Protein AF-A0A1X7U1S5-F1 (afdb_monomer_lite)

Sequence (115 aa):
MSEDESVASDMVRTTLEALRSLEVQFEKTIVISAPMCDTLNGRPRFRIPKAQLEYLVENNFTALQMASIIGVSVRTIYRRLADFEVSLSSKYSNLTDDELDESVSSVQNMGVGRL

Radius of gyration: 24.62 Å; chains: 1; bounding box: 60×54×57 Å

Secondary structure (DSSP, 8-state):
--HHHHHHHHHHHHHHHHHHHHHHHHTT----S-PEE--SSSSPEE---HHHHHHHHHTT--HHHHHHHHTS-HHHHHHHHHHTT--SSTTS----HHHHHHHHHHHHHHHHS--

Foldseek 3Di:
DCPPVVVVVVVVVVVVVVVVVVVVVCVPVPPLAFDFDPDVDDDTDGHDDPVNLLVCLVVLHDLVRSCVRHVHDSVSSVVVCVVNVPDSCPPDDPDDPVRVVVVVVVVVVVVPPDD

Organism: Amphimedon queenslandica (NCBI:txid400682)

Structure (mmCIF, N/CA/C/O backbone):
data_AF-A0A1X7U1S5-F1
#
_entry.id   AF-A0A1X7U1S5-F1
#
loop_
_atom_site.group_PDB
_atom_site.id
_atom_site.type_symbol
_atom_site.label_atom_id
_atom_site.label_alt_id
_atom_site.label_comp_id
_atom_site.label_asym_id
_atom_site.label_entity_id
_atom_site.label_seq_id
_atom_site.pdbx_PDB_ins_code
_atom_site.Cartn_x
_atom_site.Cartn_y
_atom_site.Cartn_z
_atom_site.occupancy
_atom_site.B_iso_or_equiv
_atom_site.auth_seq_id
_atom_site.auth_comp_id
_atom_site.auth_asym_id
_atom_site.auth_atom_id
_atom_site.pdbx_PDB_model_num
ATOM 1 N N . MET A 1 1 ? 47.259 23.346 -30.879 1.00 51.28 1 MET A N 1
ATOM 2 C CA . MET A 1 1 ? 46.836 22.515 -29.738 1.00 51.28 1 MET A CA 1
ATOM 3 C C . MET A 1 1 ? 46.036 23.418 -28.805 1.00 51.28 1 MET A C 1
ATOM 5 O O . MET A 1 1 ? 46.596 23.961 -27.868 1.00 51.28 1 MET A O 1
ATOM 9 N N . SER A 1 2 ? 44.956 23.997 -29.333 1.00 59.41 2 SER A N 1
ATOM 10 C CA . SER A 1 2 ? 43.558 23.510 -29.308 1.00 59.41 2 SER A CA 1
ATOM 11 C C . SER A 1 2 ? 42.848 23.959 -28.026 1.00 59.41 2 SER A C 1
ATOM 13 O O . SER A 1 2 ? 42.540 23.163 -27.149 1.00 59.41 2 SER A O 1
ATOM 15 N N . GLU A 1 3 ? 42.586 25.272 -27.951 1.00 63.62 3 GLU A N 1
ATOM 16 C CA . GLU A 1 3 ? 41.687 25.903 -26.966 1.00 63.62 3 GLU A CA 1
ATOM 17 C C . GLU A 1 3 ? 40.303 25.225 -26.969 1.00 63.62 3 GLU A C 1
ATOM 19 O O . GLU A 1 3 ? 39.692 25.042 -25.918 1.00 63.62 3 GLU A O 1
ATOM 24 N N . ASP A 1 4 ? 39.883 24.724 -28.134 1.00 67.50 4 ASP A N 1
ATOM 25 C CA . ASP A 1 4 ? 38.657 23.944 -28.332 1.00 67.50 4 ASP A CA 1
ATOM 26 C C . ASP A 1 4 ? 38.603 22.651 -27.494 1.00 67.50 4 ASP A C 1
ATOM 28 O O . ASP A 1 4 ? 37.529 22.205 -27.091 1.00 67.50 4 ASP A O 1
ATOM 32 N N . GLU A 1 5 ? 39.755 22.052 -27.183 1.00 71.69 5 GLU A N 1
ATOM 33 C CA . GLU A 1 5 ? 39.846 20.804 -26.414 1.00 71.69 5 GLU 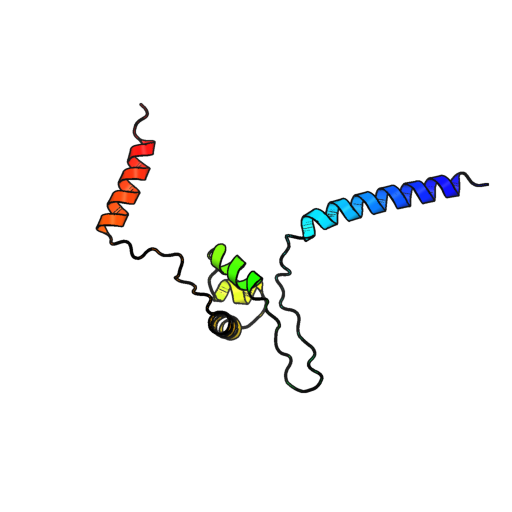A CA 1
ATOM 34 C C . GLU A 1 5 ? 39.691 21.055 -24.904 1.00 71.69 5 GLU A C 1
ATOM 36 O O . GLU A 1 5 ? 39.087 20.250 -24.191 1.00 71.69 5 GLU A O 1
ATOM 41 N N . SER A 1 6 ? 40.151 22.219 -24.424 1.00 76.56 6 SER A N 1
ATOM 42 C CA . SER A 1 6 ? 39.953 22.661 -23.036 1.00 76.56 6 SER A CA 1
ATOM 43 C C . SER A 1 6 ? 38.483 22.965 -22.763 1.00 76.56 6 SER A C 1
ATOM 45 O O . SER A 1 6 ? 37.929 22.496 -21.772 1.00 76.56 6 SER A O 1
ATOM 47 N N . VAL A 1 7 ? 37.828 23.688 -23.678 1.00 79.94 7 VAL A N 1
ATOM 48 C CA . VAL A 1 7 ? 36.403 24.036 -23.560 1.00 79.94 7 VAL A CA 1
ATOM 49 C C . VAL A 1 7 ? 35.533 22.778 -23.580 1.00 79.94 7 VAL A C 1
ATOM 51 O O . VAL A 1 7 ? 34.593 22.660 -22.792 1.00 79.94 7 VAL A O 1
ATOM 54 N N . ALA A 1 8 ? 35.874 21.799 -24.424 1.00 79.50 8 ALA A N 1
ATOM 55 C CA . ALA A 1 8 ? 35.195 20.509 -24.443 1.00 79.50 8 ALA A CA 1
ATOM 56 C C . ALA A 1 8 ? 35.369 19.750 -23.116 1.00 79.50 8 ALA A C 1
ATOM 58 O O . ALA A 1 8 ? 34.389 19.243 -22.569 1.00 79.50 8 ALA A O 1
ATOM 59 N N . SER A 1 9 ? 36.586 19.709 -22.563 1.00 81.50 9 SER A N 1
ATOM 60 C CA . SER A 1 9 ? 36.851 19.044 -21.281 1.00 81.50 9 SER A CA 1
ATOM 61 C C . SER A 1 9 ? 36.124 19.710 -20.112 1.00 81.50 9 SER A C 1
ATOM 63 O O . SER A 1 9 ? 35.647 19.009 -19.216 1.00 81.50 9 SER A O 1
ATOM 65 N N . ASP A 1 10 ? 36.037 21.038 -20.096 1.00 87.69 10 ASP A N 1
ATOM 66 C CA . ASP A 1 10 ? 35.368 21.770 -19.021 1.00 87.69 10 ASP A CA 1
ATOM 67 C C . ASP A 1 10 ? 33.853 21.597 -19.100 1.00 87.69 10 ASP A C 1
ATOM 69 O O . ASP A 1 10 ? 33.213 21.310 -18.092 1.00 87.69 10 ASP A O 1
ATOM 73 N N . MET A 1 11 ? 33.286 21.613 -20.308 1.00 80.69 11 MET A N 1
ATOM 74 C CA . MET A 1 11 ? 31.870 21.312 -20.519 1.00 80.69 11 MET A CA 1
ATOM 75 C C . MET A 1 11 ? 31.519 19.873 -20.107 1.00 80.69 11 MET A C 1
ATOM 77 O O . MET A 1 11 ? 30.483 19.639 -19.479 1.00 80.69 11 MET A O 1
ATOM 81 N N . VAL A 1 12 ? 32.394 18.901 -20.389 1.00 89.44 12 VAL A N 1
ATOM 82 C CA . VAL A 1 12 ? 32.228 17.513 -19.925 1.00 89.44 12 VAL A CA 1
ATOM 83 C C . VAL A 1 12 ? 32.278 17.432 -18.396 1.00 89.44 12 VAL A C 1
ATOM 85 O O . VAL A 1 12 ? 31.458 16.741 -17.797 1.00 89.44 12 VAL A O 1
ATOM 88 N N . ARG A 1 13 ? 33.178 18.166 -17.732 1.00 84.94 13 ARG A N 1
ATOM 89 C CA . ARG A 1 13 ? 33.232 18.202 -16.259 1.00 84.94 13 ARG A CA 1
ATOM 90 C C . ARG A 1 13 ? 31.979 18.818 -15.651 1.00 84.94 13 ARG A C 1
ATOM 92 O O . ARG A 1 13 ? 31.383 18.214 -14.763 1.00 84.94 13 ARG A O 1
ATOM 99 N N . THR A 1 14 ? 31.550 19.972 -16.156 1.00 88.25 14 THR A N 1
ATOM 100 C CA . THR A 1 14 ? 30.362 20.672 -15.653 1.00 88.25 14 THR A CA 1
ATOM 101 C C . THR A 1 14 ? 29.097 19.832 -15.831 1.00 88.25 14 THR A C 1
ATOM 103 O O . THR A 1 14 ? 28.270 19.754 -14.925 1.00 88.25 14 THR A O 1
ATOM 106 N N . THR A 1 15 ? 28.951 19.152 -16.972 1.00 82.81 15 THR A N 1
ATOM 107 C CA . THR A 1 15 ? 27.810 18.251 -17.205 1.00 82.81 15 THR A CA 1
ATOM 108 C C . THR A 1 15 ? 27.843 17.020 -16.296 1.00 82.81 15 THR A C 1
ATOM 110 O O . THR A 1 15 ? 26.798 16.628 -15.781 1.00 82.81 15 THR A O 1
ATOM 113 N N . LEU A 1 16 ? 29.020 16.444 -16.029 1.00 85.44 16 LEU A N 1
ATOM 114 C CA . LEU A 1 16 ? 29.178 15.303 -15.119 1.00 85.44 16 LEU A CA 1
ATOM 115 C C . LEU A 1 16 ? 28.805 15.679 -13.674 1.00 85.44 16 LEU A C 1
ATOM 117 O O . LEU A 1 16 ? 28.092 14.934 -13.000 1.00 85.44 16 LEU A O 1
ATOM 121 N N . GLU A 1 17 ? 29.226 16.853 -13.203 1.00 87.38 17 GLU A N 1
ATOM 122 C CA . GLU A 1 17 ? 28.853 17.351 -11.873 1.00 87.38 17 GLU A CA 1
ATOM 123 C C . GLU A 1 17 ? 27.349 17.624 -11.751 1.00 87.38 17 GLU A C 1
ATOM 125 O O . GLU A 1 17 ? 26.733 17.233 -10.757 1.00 87.38 17 GLU A O 1
ATOM 130 N N . ALA A 1 18 ? 26.732 18.215 -12.779 1.00 81.75 18 ALA A N 1
ATOM 131 C CA . ALA A 1 18 ? 25.288 18.434 -12.810 1.00 81.75 18 ALA A CA 1
ATOM 132 C C . ALA A 1 18 ? 24.493 17.112 -12.803 1.00 81.75 18 ALA A C 1
ATOM 134 O O . ALA A 1 18 ? 23.490 17.006 -12.095 1.00 81.75 18 ALA A O 1
ATOM 135 N N . LEU A 1 19 ? 24.957 16.085 -13.529 1.00 81.56 19 LEU A 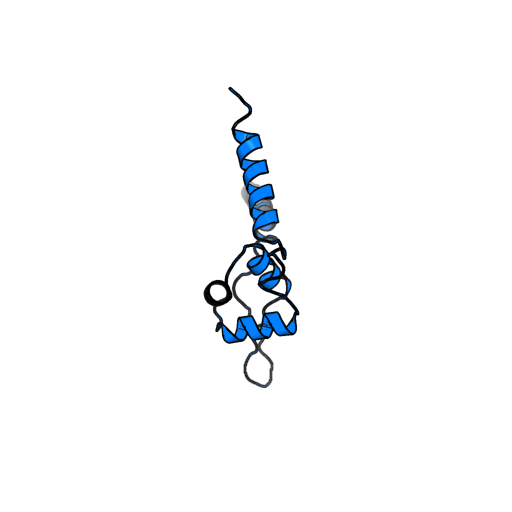N 1
ATOM 136 C CA . LEU A 1 19 ? 24.346 14.750 -13.527 1.00 81.56 19 LEU A CA 1
ATOM 137 C C . LEU A 1 19 ? 24.441 14.071 -12.152 1.00 81.56 19 LEU A C 1
ATOM 139 O O . LEU A 1 19 ? 23.431 13.574 -11.660 1.00 81.56 19 LEU A O 1
ATOM 143 N N . ARG A 1 20 ? 25.600 14.133 -11.481 1.00 79.56 20 ARG A N 1
ATOM 144 C CA . ARG A 1 20 ? 25.756 13.616 -10.106 1.00 79.56 20 ARG A CA 1
ATOM 145 C C . ARG A 1 20 ? 24.841 14.318 -9.105 1.00 79.56 20 ARG A C 1
ATOM 147 O O . ARG A 1 20 ? 24.318 13.688 -8.194 1.00 79.56 20 ARG A O 1
ATOM 154 N N . SER A 1 21 ? 24.629 15.624 -9.270 1.00 77.31 21 SER A N 1
ATOM 155 C CA . SER A 1 21 ? 23.722 16.392 -8.408 1.00 77.31 21 SER A CA 1
ATOM 156 C C . SER A 1 21 ? 22.253 15.965 -8.570 1.00 77.31 21 SER A C 1
ATOM 158 O O . SER A 1 21 ? 21.486 15.997 -7.607 1.00 77.31 21 SER A O 1
ATOM 160 N N . LEU A 1 22 ? 21.866 15.511 -9.767 1.00 64.12 22 LEU A N 1
ATOM 161 C CA . LEU A 1 22 ? 20.538 14.953 -10.037 1.00 64.12 22 LEU A CA 1
ATOM 162 C C . LEU A 1 22 ? 20.381 13.506 -9.539 1.00 64.12 22 LEU A C 1
ATOM 164 O O . LEU A 1 22 ? 19.286 13.143 -9.107 1.00 64.12 22 LEU A O 1
ATOM 168 N N . GLU A 1 23 ? 21.447 12.697 -9.533 1.00 60.19 23 GLU A N 1
ATOM 169 C CA . GLU A 1 23 ? 21.423 11.322 -8.997 1.00 60.19 23 GLU A CA 1
ATOM 170 C C . GLU A 1 23 ? 21.027 11.286 -7.508 1.00 60.19 23 GLU A C 1
ATOM 172 O O . GLU A 1 23 ? 20.198 10.464 -7.114 1.00 60.19 23 GLU A O 1
ATOM 177 N N . VAL A 1 24 ? 21.488 12.261 -6.713 1.00 52.94 24 VAL A N 1
ATOM 178 C CA . VAL A 1 24 ? 21.176 12.372 -5.270 1.00 52.94 24 VAL A CA 1
ATOM 179 C C . VAL A 1 24 ? 19.679 12.607 -4.999 1.00 52.94 24 VAL A C 1
ATOM 181 O O . VAL A 1 24 ? 19.168 12.250 -3.939 1.00 52.94 24 VAL A O 1
ATOM 184 N N . GLN A 1 25 ? 18.935 13.171 -5.956 1.00 45.25 25 GLN A N 1
ATOM 185 C CA . GLN A 1 25 ? 17.480 13.342 -5.833 1.00 45.25 25 GLN A CA 1
ATOM 186 C C . GLN A 1 25 ? 16.704 12.096 -6.290 1.00 45.25 25 GLN A C 1
ATOM 188 O O . GLN A 1 25 ? 15.562 11.877 -5.877 1.00 45.25 25 GLN A O 1
ATOM 193 N N . PHE A 1 26 ? 17.316 11.250 -7.120 1.00 49.47 26 PHE A N 1
ATOM 194 C CA . PHE A 1 26 ? 16.673 10.059 -7.672 1.00 49.47 26 PHE A CA 1
ATOM 195 C C . PHE A 1 26 ? 16.775 8.836 -6.754 1.00 49.47 26 PHE A C 1
ATOM 197 O O . PHE A 1 26 ? 15.913 7.960 -6.813 1.00 49.47 26 PHE A O 1
ATOM 204 N N . GLU A 1 27 ? 17.746 8.797 -5.839 1.00 48.16 27 GLU A N 1
ATOM 205 C CA . GLU A 1 27 ? 17.925 7.686 -4.889 1.00 48.16 27 GLU A CA 1
ATOM 206 C C . GLU A 1 27 ? 16.776 7.541 -3.876 1.00 48.16 27 GLU A C 1
ATOM 208 O O . GLU A 1 27 ? 16.623 6.488 -3.255 1.00 48.16 27 GLU A O 1
ATOM 213 N N . LYS A 1 28 ? 15.893 8.545 -3.773 1.00 47.72 28 LYS A N 1
ATOM 214 C CA . LYS A 1 28 ? 14.635 8.469 -3.010 1.00 47.72 28 LYS A CA 1
ATOM 215 C C . LYS A 1 28 ? 13.379 8.436 -3.888 1.00 47.72 28 LYS A C 1
ATOM 217 O O . LYS A 1 28 ? 12.266 8.561 -3.384 1.00 47.72 28 LYS A O 1
ATOM 222 N N . THR A 1 29 ? 13.523 8.237 -5.195 1.00 40.97 29 THR A N 1
ATOM 223 C CA . THR A 1 29 ? 12.388 7.935 -6.069 1.00 40.97 29 THR A CA 1
ATOM 224 C C . THR A 1 29 ? 12.274 6.423 -6.167 1.00 40.97 29 THR A C 1
ATOM 226 O O . THR A 1 29 ? 12.858 5.782 -7.038 1.00 40.97 29 THR A O 1
ATOM 229 N N . ILE A 1 30 ? 11.523 5.829 -5.238 1.00 54.50 30 ILE A N 1
ATOM 230 C CA . ILE A 1 30 ? 11.039 4.456 -5.391 1.00 54.50 30 ILE A CA 1
ATOM 231 C C . ILE A 1 30 ? 10.368 4.401 -6.764 1.00 54.50 30 ILE A C 1
ATOM 233 O O . ILE A 1 30 ? 9.393 5.111 -6.984 1.00 54.50 30 ILE A O 1
ATOM 237 N N . VAL A 1 31 ? 10.905 3.622 -7.705 1.00 55.72 31 VAL A N 1
ATOM 238 C CA . VAL A 1 31 ? 10.294 3.470 -9.030 1.00 55.72 31 VAL A CA 1
ATOM 239 C C . VAL A 1 31 ? 8.886 2.926 -8.815 1.00 55.72 31 VAL A C 1
ATOM 241 O O . VAL A 1 31 ? 8.695 1.796 -8.375 1.00 55.72 31 VAL A O 1
ATOM 244 N N . ILE A 1 32 ? 7.897 3.785 -9.054 1.00 60.75 32 ILE A N 1
ATOM 245 C CA . ILE A 1 32 ? 6.515 3.538 -8.650 1.00 60.75 32 ILE A CA 1
ATOM 246 C C . ILE A 1 32 ? 5.837 2.522 -9.587 1.00 60.75 32 ILE A C 1
ATOM 248 O O . ILE A 1 32 ? 4.903 1.831 -9.192 1.00 60.75 32 ILE A O 1
ATOM 252 N N . SER A 1 33 ? 6.358 2.344 -10.801 1.00 63.16 33 SER A N 1
ATOM 253 C CA . SER A 1 33 ? 5.885 1.324 -11.740 1.00 63.16 33 SER A CA 1
ATOM 254 C C . SER A 1 33 ? 6.526 -0.035 -11.455 1.00 63.16 33 SER A C 1
ATOM 256 O O . SER A 1 33 ? 7.745 -0.135 -11.313 1.00 63.16 33 SER A O 1
ATOM 258 N N . ALA A 1 34 ? 5.717 -1.095 -11.391 1.00 62.47 34 ALA A N 1
ATOM 259 C CA . ALA A 1 34 ? 6.219 -2.448 -11.171 1.00 62.47 34 ALA A CA 1
ATOM 260 C C . ALA A 1 34 ? 6.891 -3.001 -12.441 1.00 62.47 34 ALA A C 1
ATOM 262 O O . ALA A 1 34 ? 6.185 -3.261 -13.422 1.00 62.47 34 ALA A O 1
ATOM 263 N N . PRO A 1 35 ? 8.212 -3.267 -12.448 1.00 64.75 35 PRO A N 1
ATOM 264 C CA . PRO A 1 35 ? 8.844 -3.914 -13.588 1.00 64.75 35 PRO A CA 1
ATOM 265 C C . PRO A 1 35 ? 8.236 -5.306 -13.822 1.00 64.75 35 PRO A C 1
ATOM 267 O O . PRO A 1 35 ? 8.025 -6.098 -12.891 1.00 64.75 35 PRO A O 1
ATOM 270 N N . MET A 1 36 ? 7.939 -5.606 -15.085 1.00 61.19 36 MET A N 1
ATOM 271 C CA . MET A 1 36 ? 7.576 -6.952 -15.516 1.00 61.19 36 MET A CA 1
ATOM 272 C C . MET A 1 36 ? 8.849 -7.804 -15.496 1.00 61.19 36 MET A C 1
ATOM 274 O O . MET A 1 36 ? 9.872 -7.397 -16.035 1.00 61.19 36 MET A O 1
ATOM 278 N N . CYS A 1 37 ? 8.819 -8.955 -14.822 1.00 60.81 37 CYS A N 1
ATOM 279 C CA . CYS A 1 37 ? 9.896 -9.928 -14.966 1.00 60.81 37 CYS A CA 1
ATOM 280 C C . CYS A 1 37 ? 9.582 -10.852 -16.139 1.00 60.81 37 CYS A C 1
ATOM 282 O O . CYS A 1 37 ? 8.590 -11.589 -16.102 1.00 60.81 37 CYS A O 1
ATOM 284 N N . ASP A 1 38 ? 10.477 -10.848 -17.118 1.00 57.75 38 ASP A N 1
ATOM 285 C CA . ASP A 1 38 ? 10.480 -11.764 -18.250 1.00 57.75 38 ASP A CA 1
ATOM 286 C C . ASP A 1 38 ? 10.966 -13.127 -17.746 1.00 57.75 38 ASP A C 1
ATOM 288 O O . ASP A 1 38 ? 12.151 -13.456 -17.766 1.00 57.75 38 ASP A O 1
ATOM 292 N N . THR A 1 39 ? 10.064 -13.928 -17.184 1.00 59.28 39 THR A N 1
ATOM 293 C CA . THR A 1 39 ? 10.386 -15.329 -16.913 1.00 59.28 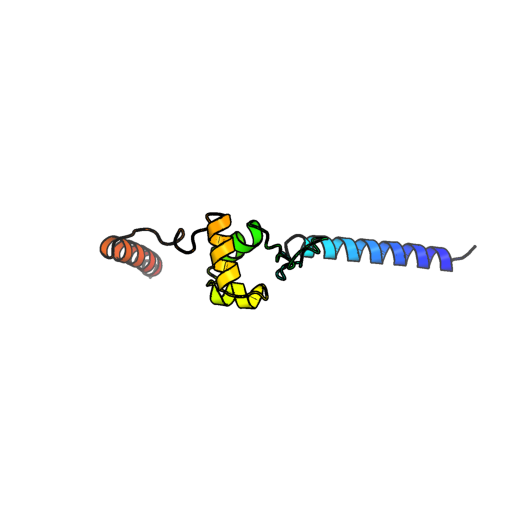39 THR A CA 1
ATOM 294 C C . THR A 1 39 ? 10.427 -16.063 -18.244 1.00 59.28 39 THR A C 1
ATOM 296 O O . THR A 1 39 ? 9.441 -16.038 -18.976 1.00 59.28 39 THR A O 1
ATOM 299 N N . LEU A 1 40 ? 11.534 -16.755 -18.529 1.00 62.06 40 LEU A N 1
ATOM 300 C CA . LEU A 1 40 ? 11.757 -17.484 -19.786 1.00 62.06 40 LEU A CA 1
ATOM 301 C C . LEU A 1 40 ? 10.681 -18.540 -20.103 1.00 62.06 40 LEU A C 1
ATOM 303 O O . LEU A 1 40 ? 10.623 -18.999 -21.234 1.00 62.06 40 LEU A O 1
ATOM 307 N N . ASN A 1 41 ? 9.811 -18.898 -19.148 1.00 56.03 41 ASN A N 1
ATOM 308 C CA . ASN A 1 41 ? 8.616 -19.713 -19.364 1.00 56.03 41 ASN A CA 1
ATOM 309 C C . ASN A 1 41 ? 7.476 -19.274 -18.418 1.00 56.03 41 ASN A C 1
ATOM 311 O O . ASN A 1 41 ? 7.662 -19.254 -17.201 1.00 56.03 41 ASN A O 1
ATOM 315 N N . GLY A 1 42 ? 6.288 -18.968 -18.960 1.00 65.69 42 GLY A N 1
ATOM 316 C CA . GLY A 1 42 ? 5.059 -18.673 -18.198 1.00 65.69 42 GLY A CA 1
ATOM 317 C C . GLY A 1 42 ? 4.569 -17.216 -18.253 1.00 65.69 42 GLY A C 1
ATOM 318 O O . GLY A 1 42 ? 5.190 -16.350 -18.863 1.00 65.69 42 GLY A O 1
ATOM 319 N N . ARG A 1 43 ? 3.409 -16.940 -17.630 1.00 60.09 43 ARG A N 1
ATOM 320 C CA . ARG A 1 43 ? 2.816 -15.588 -17.562 1.00 60.09 43 ARG A CA 1
ATOM 321 C C . ARG A 1 43 ? 3.736 -14.656 -16.750 1.00 60.09 43 ARG A C 1
ATOM 323 O O . ARG A 1 43 ? 4.002 -14.988 -15.592 1.00 60.09 43 ARG A O 1
ATOM 330 N N . PRO A 1 44 ? 4.140 -13.484 -17.281 1.00 65.81 44 PRO A N 1
ATOM 331 C CA . PRO A 1 44 ? 5.023 -12.551 -16.583 1.00 65.81 44 PRO A CA 1
ATOM 332 C C . PRO A 1 44 ? 4.467 -12.180 -15.208 1.00 65.81 44 PRO A C 1
ATOM 334 O O . PRO A 1 44 ? 3.303 -11.784 -15.072 1.00 65.81 44 PRO A O 1
ATOM 337 N N . ARG A 1 45 ? 5.292 -12.313 -14.167 1.00 70.06 45 ARG A N 1
ATOM 338 C CA . ARG A 1 45 ? 4.921 -11.924 -12.802 1.00 70.06 45 ARG A CA 1
ATOM 339 C C . ARG A 1 45 ? 5.379 -10.483 -12.577 1.00 70.06 45 ARG A C 1
ATOM 341 O O . ARG A 1 45 ? 6.558 -10.182 -12.723 1.00 70.06 45 ARG A O 1
ATOM 348 N N . PHE A 1 46 ? 4.460 -9.602 -12.181 1.00 77.00 46 PHE A N 1
ATOM 349 C CA . PHE A 1 46 ? 4.807 -8.238 -11.762 1.00 77.00 46 PHE A CA 1
ATOM 350 C C . PHE A 1 46 ? 5.730 -8.290 -10.546 1.00 77.00 46 PHE A C 1
ATOM 352 O O . PHE A 1 46 ? 5.358 -8.884 -9.524 1.00 77.00 46 PHE A O 1
ATOM 359 N N . ARG A 1 47 ? 6.914 -7.682 -10.631 1.00 81.56 47 ARG A N 1
ATOM 360 C CA . ARG A 1 47 ? 7.848 -7.588 -9.508 1.00 81.56 47 ARG A CA 1
ATOM 361 C C . ARG A 1 47 ? 7.564 -6.297 -8.745 1.00 81.56 47 ARG A C 1
ATOM 363 O O . ARG A 1 47 ? 7.981 -5.227 -9.157 1.00 81.56 47 ARG A O 1
ATOM 370 N N . ILE A 1 48 ? 6.845 -6.421 -7.631 1.00 87.44 48 ILE A N 1
ATOM 371 C CA . ILE A 1 48 ? 6.578 -5.316 -6.703 1.00 87.44 48 ILE A CA 1
ATOM 372 C C . ILE A 1 48 ? 7.474 -5.531 -5.474 1.00 87.44 48 ILE A C 1
ATOM 374 O O . ILE A 1 48 ? 7.275 -6.539 -4.786 1.00 87.44 48 ILE A O 1
ATOM 378 N N . PRO A 1 49 ? 8.490 -4.685 -5.224 1.00 87.69 49 PRO A N 1
ATOM 379 C CA . PRO A 1 49 ? 9.328 -4.781 -4.032 1.00 87.69 49 PRO A CA 1
ATOM 380 C C . PRO A 1 49 ? 8.524 -4.504 -2.754 1.00 87.69 49 PRO A C 1
ATOM 382 O O . PRO A 1 49 ? 7.639 -3.650 -2.737 1.00 87.69 49 PRO A O 1
ATOM 385 N N . LYS A 1 50 ? 8.861 -5.209 -1.666 1.00 89.69 50 LYS A N 1
ATOM 386 C CA . LYS A 1 50 ? 8.208 -5.050 -0.355 1.00 89.69 50 LYS A CA 1
ATOM 387 C C . LYS A 1 50 ? 8.280 -3.601 0.147 1.00 89.69 50 LYS A C 1
ATOM 389 O O . LYS A 1 50 ? 7.239 -3.028 0.448 1.00 89.69 50 LYS A O 1
ATOM 394 N N . ALA A 1 51 ? 9.466 -2.992 0.078 1.00 88.62 51 ALA A N 1
ATOM 395 C CA . ALA A 1 51 ? 9.709 -1.608 0.496 1.00 88.62 51 ALA A CA 1
ATOM 396 C C . ALA A 1 51 ? 8.786 -0.582 -0.187 1.00 88.62 51 ALA A C 1
ATOM 398 O O . ALA A 1 51 ? 8.406 0.416 0.414 1.00 88.62 51 ALA A O 1
ATOM 399 N N . GLN A 1 52 ? 8.384 -0.830 -1.437 1.00 88.94 52 GLN A N 1
ATOM 400 C CA . GLN A 1 52 ? 7.453 0.051 -2.141 1.00 88.94 52 GLN A CA 1
ATOM 401 C C . GLN A 1 52 ? 6.037 -0.031 -1.563 1.00 88.94 52 GLN A C 1
ATOM 403 O O . GLN A 1 52 ? 5.376 0.994 -1.427 1.00 88.94 52 GLN A O 1
ATOM 408 N N . LEU A 1 53 ? 5.561 -1.233 -1.221 1.00 90.50 53 LEU A N 1
ATOM 409 C CA . LEU A 1 53 ? 4.256 -1.392 -0.578 1.00 90.50 53 LEU A CA 1
ATOM 410 C C . LEU A 1 53 ? 4.273 -0.845 0.849 1.00 90.50 53 LEU A C 1
ATOM 412 O O . LEU A 1 53 ? 3.323 -0.175 1.232 1.00 90.50 53 LEU A O 1
ATOM 416 N N . GLU A 1 54 ? 5.353 -1.067 1.598 1.00 91.00 54 GLU A N 1
ATOM 417 C CA . GLU A 1 54 ? 5.530 -0.493 2.938 1.00 91.00 54 GLU A CA 1
ATOM 418 C C . GLU A 1 54 ? 5.481 1.032 2.893 1.00 91.00 54 GLU A C 1
ATOM 420 O O . GLU A 1 54 ? 4.660 1.623 3.584 1.00 91.00 54 GLU A O 1
ATOM 425 N N . TYR A 1 55 ? 6.239 1.662 1.991 1.00 89.81 55 TYR A N 1
ATOM 426 C CA . TYR A 1 55 ? 6.213 3.112 1.805 1.00 89.81 55 TYR A CA 1
ATOM 427 C C . TYR A 1 55 ? 4.805 3.640 1.494 1.00 89.81 55 TYR A C 1
ATOM 429 O O . TYR A 1 55 ? 4.363 4.642 2.055 1.00 89.81 55 TYR A O 1
ATOM 437 N N . LEU A 1 56 ? 4.063 2.976 0.608 1.00 90.00 56 LEU A N 1
ATOM 438 C CA . LEU A 1 56 ? 2.715 3.420 0.253 1.00 90.00 56 LEU A CA 1
ATOM 439 C C . LEU A 1 56 ? 1.730 3.260 1.422 1.00 90.00 56 LEU A C 1
ATOM 441 O O . LEU A 1 56 ? 0.911 4.148 1.668 1.00 90.00 56 LEU A O 1
ATOM 445 N N . VAL A 1 57 ? 1.843 2.177 2.190 1.00 90.62 57 VAL A N 1
ATOM 446 C CA . VAL A 1 57 ? 1.051 1.980 3.411 1.00 90.62 57 VAL A CA 1
ATOM 447 C C . VAL A 1 57 ? 1.430 3.015 4.472 1.00 90.62 57 VAL A C 1
ATOM 449 O O . VAL A 1 57 ? 0.548 3.630 5.074 1.00 90.62 57 VAL A O 1
ATOM 452 N N . GLU A 1 58 ? 2.720 3.305 4.644 1.00 89.56 58 GLU A N 1
ATOM 453 C CA . GLU A 1 58 ? 3.268 4.359 5.508 1.00 89.56 58 GLU A CA 1
ATOM 454 C C . GLU A 1 58 ? 2.779 5.767 5.146 1.00 89.56 58 GLU A C 1
ATOM 456 O O . GLU A 1 58 ? 2.647 6.613 6.029 1.00 89.56 58 GLU A O 1
ATOM 461 N N . ASN A 1 59 ? 2.367 5.990 3.902 1.00 88.81 59 ASN A N 1
ATOM 462 C CA . ASN A 1 59 ? 1.782 7.252 3.450 1.00 88.81 59 ASN A CA 1
ATOM 463 C C . ASN A 1 59 ? 0.243 7.219 3.350 1.00 88.81 59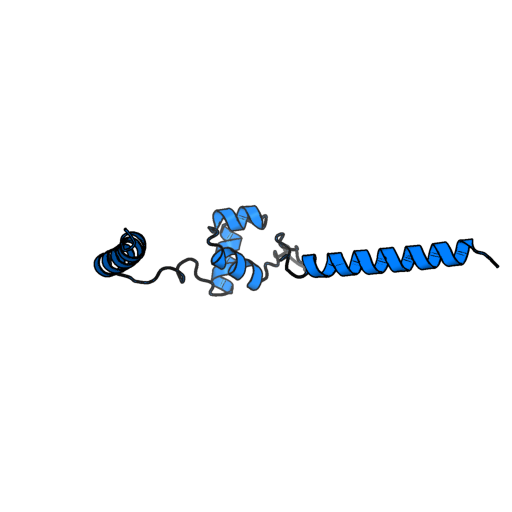 ASN A C 1
ATOM 465 O O . ASN A 1 59 ? -0.358 8.110 2.760 1.00 88.81 59 ASN A O 1
ATOM 469 N N . ASN A 1 60 ? -0.407 6.224 3.969 1.00 88.94 60 ASN A N 1
ATOM 470 C CA . ASN A 1 60 ? -1.868 6.084 4.066 1.00 88.94 60 ASN A CA 1
ATOM 471 C C . ASN A 1 60 ? -2.579 5.903 2.713 1.00 88.94 60 ASN A C 1
ATOM 473 O O . ASN A 1 60 ? -3.758 6.236 2.576 1.00 88.94 60 ASN A O 1
ATOM 477 N N . PHE A 1 61 ? -1.897 5.345 1.709 1.00 90.81 61 PHE A N 1
ATOM 478 C CA . PHE A 1 61 ? -2.552 4.986 0.457 1.00 90.81 61 PHE A CA 1
ATOM 479 C C . PHE A 1 61 ? -3.399 3.721 0.621 1.00 90.81 61 PHE A C 1
ATOM 481 O O . PHE A 1 61 ? -2.954 2.690 1.126 1.00 90.81 61 PHE A O 1
ATOM 488 N N . THR A 1 62 ? -4.633 3.779 0.126 1.00 91.88 62 THR A N 1
ATOM 489 C CA . THR A 1 62 ? -5.528 2.617 0.052 1.00 91.88 62 THR A CA 1
ATOM 490 C C . THR A 1 62 ? -5.049 1.611 -0.996 1.00 91.88 62 THR A C 1
ATOM 492 O O . THR A 1 62 ? -4.355 1.964 -1.950 1.00 91.88 62 THR A O 1
ATOM 495 N N . ALA A 1 63 ? -5.489 0.351 -0.899 1.00 91.94 63 ALA A N 1
ATOM 496 C CA . ALA A 1 63 ? -5.179 -0.670 -1.907 1.00 91.94 63 ALA A CA 1
ATOM 497 C C . ALA A 1 63 ? -5.618 -0.277 -3.331 1.00 91.94 63 ALA A C 1
ATOM 499 O O . ALA A 1 63 ? -4.948 -0.635 -4.300 1.00 91.94 63 ALA A O 1
ATOM 500 N N . LEU A 1 64 ? -6.712 0.483 -3.458 1.00 93.38 64 LEU A N 1
ATOM 501 C CA . LEU A 1 64 ? -7.183 1.020 -4.733 1.00 93.38 64 LEU A CA 1
ATOM 502 C C . LEU A 1 64 ? -6.221 2.079 -5.288 1.00 93.38 64 LEU A C 1
ATOM 504 O O . LEU A 1 64 ? -5.841 2.009 -6.452 1.00 93.38 64 LEU A O 1
ATOM 508 N N . GLN A 1 65 ? -5.787 3.027 -4.457 1.00 92.62 65 GLN A N 1
ATOM 509 C CA . GLN A 1 65 ? -4.819 4.044 -4.873 1.00 92.62 65 GLN A CA 1
ATOM 510 C C . GLN A 1 65 ? -3.478 3.411 -5.233 1.00 92.62 65 GLN A C 1
ATOM 512 O O . GLN A 1 65 ? -2.933 3.715 -6.287 1.00 92.62 65 GLN A O 1
ATOM 517 N N . MET A 1 66 ? -2.985 2.473 -4.421 1.00 93.38 66 MET A N 1
ATOM 518 C CA . MET A 1 66 ? -1.758 1.728 -4.713 1.00 93.38 66 MET A CA 1
ATOM 519 C C . MET A 1 66 ? -1.840 0.982 -6.047 1.00 93.38 66 MET A C 1
ATOM 521 O O . MET A 1 66 ? -0.881 0.984 -6.810 1.00 93.38 66 MET A O 1
ATOM 525 N N . ALA A 1 67 ? -2.986 0.375 -6.360 1.00 91.50 67 ALA A N 1
ATOM 526 C CA . ALA A 1 67 ? -3.211 -0.290 -7.639 1.00 91.50 67 ALA A CA 1
ATOM 527 C C . ALA A 1 67 ? -3.088 0.683 -8.823 1.00 91.50 67 ALA A C 1
ATOM 529 O O . ALA A 1 67 ? -2.373 0.389 -9.782 1.00 91.50 67 ALA A O 1
ATOM 530 N N . SER A 1 68 ? -3.721 1.855 -8.724 1.00 91.19 68 SER A N 1
ATOM 531 C CA . SER A 1 68 ? -3.637 2.911 -9.741 1.00 91.19 68 SER A CA 1
ATOM 532 C C . SER A 1 68 ? -2.224 3.476 -9.888 1.00 91.19 68 SER A C 1
ATOM 534 O O . SER A 1 68 ? -1.757 3.682 -11.001 1.00 91.19 68 SER A O 1
ATOM 536 N N . ILE A 1 69 ? -1.539 3.689 -8.764 1.00 89.56 69 ILE A N 1
ATOM 537 C CA . ILE A 1 69 ? -0.184 4.239 -8.682 1.00 89.56 69 ILE A CA 1
ATOM 538 C C . ILE A 1 69 ? 0.839 3.272 -9.303 1.00 89.56 69 ILE A C 1
ATOM 540 O O . ILE A 1 69 ? 1.680 3.689 -10.094 1.00 89.56 69 ILE A O 1
ATOM 544 N N . ILE A 1 70 ? 0.745 1.978 -8.981 1.00 88.56 70 ILE A N 1
ATOM 545 C CA . ILE A 1 70 ? 1.686 0.946 -9.445 1.00 88.56 70 ILE A CA 1
ATOM 546 C C . ILE A 1 70 ? 1.342 0.430 -10.853 1.00 88.56 70 ILE A C 1
ATOM 548 O O . ILE A 1 70 ? 2.191 -0.151 -11.532 1.00 88.56 70 ILE A O 1
ATOM 552 N N . GLY A 1 71 ? 0.102 0.633 -11.306 1.00 86.94 71 GLY A N 1
ATOM 553 C CA . GLY A 1 71 ? -0.378 0.160 -12.605 1.00 86.94 71 GLY A CA 1
ATOM 554 C C . GLY A 1 71 ? -0.741 -1.328 -12.615 1.00 86.94 71 GLY A C 1
ATOM 555 O O . GLY A 1 71 ? -0.536 -2.018 -13.612 1.00 86.94 71 GLY A O 1
ATOM 556 N N . VAL A 1 72 ? -1.269 -1.856 -11.507 1.00 89.12 72 VAL A N 1
ATOM 557 C CA . VAL A 1 72 ? -1.676 -3.267 -11.382 1.00 89.12 72 VAL A CA 1
ATOM 558 C C . VAL A 1 72 ? -3.098 -3.396 -10.850 1.00 89.12 72 VAL A C 1
ATOM 560 O O . VAL A 1 72 ? -3.667 -2.467 -10.298 1.00 89.12 72 VAL A O 1
ATOM 563 N N . SER A 1 73 ? -3.691 -4.584 -10.966 1.00 90.75 73 SER A N 1
ATOM 564 C CA . SER A 1 73 ? -4.987 -4.855 -10.326 1.00 90.75 73 SER A CA 1
ATOM 565 C C . SER A 1 73 ? -4.911 -4.769 -8.794 1.00 90.75 73 SER A C 1
ATOM 567 O O . SER A 1 73 ? -3.948 -5.239 -8.183 1.00 90.75 73 SER A O 1
ATOM 569 N N . VAL A 1 74 ? -5.994 -4.314 -8.160 1.00 94.31 74 VAL A N 1
ATOM 570 C CA . VAL A 1 74 ? -6.160 -4.319 -6.692 1.00 94.31 74 VAL A CA 1
ATOM 571 C C . VAL A 1 74 ? -5.922 -5.715 -6.100 1.00 94.31 74 VAL A C 1
ATOM 573 O O . VAL A 1 74 ? -5.270 -5.870 -5.070 1.00 94.31 74 VAL A O 1
ATOM 576 N N . ARG A 1 75 ? -6.358 -6.773 -6.799 1.00 93.94 75 ARG A N 1
ATOM 577 C CA . ARG A 1 75 ? -6.099 -8.166 -6.397 1.00 93.94 75 ARG A CA 1
ATOM 578 C C . ARG A 1 75 ? -4.606 -8.497 -6.318 1.00 93.94 75 ARG A C 1
ATOM 580 O O . ARG A 1 75 ? -4.203 -9.291 -5.472 1.00 93.94 75 ARG A O 1
ATOM 587 N N . THR A 1 76 ? -3.785 -7.911 -7.190 1.00 92.44 76 THR A N 1
ATOM 588 C CA . THR A 1 76 ? -2.326 -8.083 -7.145 1.00 92.44 76 THR A CA 1
ATOM 589 C C . THR A 1 76 ? -1.720 -7.387 -5.933 1.00 92.44 76 THR A C 1
ATOM 591 O O . THR A 1 76 ? -0.829 -7.969 -5.322 1.00 92.44 76 THR A O 1
ATOM 594 N N . ILE A 1 77 ? -2.243 -6.221 -5.545 1.00 93.50 77 ILE A N 1
ATOM 595 C CA . ILE A 1 77 ? -1.840 -5.522 -4.319 1.00 93.50 77 ILE A CA 1
ATOM 596 C C . ILE A 1 77 ? -2.157 -6.368 -3.085 1.00 93.50 77 ILE A C 1
ATOM 598 O O . ILE A 1 77 ? -1.239 -6.695 -2.344 1.00 93.50 77 ILE A O 1
ATOM 602 N N . TYR A 1 78 ? -3.403 -6.824 -2.907 1.00 94.00 78 TYR A N 1
ATOM 603 C CA . TYR A 1 78 ? -3.767 -7.656 -1.749 1.00 94.00 78 TYR A CA 1
ATOM 604 C C . TYR A 1 78 ? -2.945 -8.939 -1.648 1.00 94.00 78 TYR A C 1
ATOM 606 O O . TYR A 1 78 ? -2.472 -9.280 -0.568 1.00 94.00 78 TYR A O 1
ATOM 614 N N . ARG A 1 79 ? -2.728 -9.630 -2.775 1.00 93.00 79 ARG A N 1
ATOM 615 C CA . ARG A 1 79 ? -1.867 -10.817 -2.800 1.00 93.00 79 ARG A CA 1
ATOM 616 C C . ARG A 1 79 ? -0.450 -10.481 -2.334 1.00 93.00 79 ARG A C 1
ATOM 618 O O . ARG A 1 79 ? 0.105 -11.219 -1.540 1.00 93.00 79 ARG A O 1
ATOM 625 N N . ARG A 1 80 ? 0.130 -9.373 -2.807 1.00 92.62 80 ARG A N 1
ATOM 626 C CA . ARG A 1 80 ? 1.492 -8.969 -2.428 1.00 92.62 80 ARG A CA 1
ATOM 627 C C . ARG A 1 80 ? 1.599 -8.492 -0.982 1.00 92.62 80 ARG A C 1
ATOM 629 O O . ARG A 1 80 ? 2.595 -8.792 -0.343 1.00 92.62 80 ARG A O 1
ATOM 636 N N . LEU A 1 81 ? 0.589 -7.795 -0.468 1.00 92.75 81 LEU A N 1
ATOM 637 C CA . LEU A 1 81 ? 0.516 -7.425 0.947 1.00 92.75 81 LEU A CA 1
ATOM 638 C C . LEU A 1 81 ? 0.483 -8.675 1.836 1.00 92.75 81 LEU A C 1
ATOM 640 O O . LEU A 1 81 ? 1.229 -8.738 2.806 1.00 92.75 81 LEU A O 1
ATOM 644 N N . ALA A 1 82 ? -0.304 -9.690 1.458 1.00 91.81 82 ALA A N 1
ATOM 645 C CA . ALA A 1 82 ? -0.349 -10.971 2.161 1.00 91.81 82 ALA A CA 1
ATOM 646 C C . ALA A 1 82 ? 0.979 -11.744 2.061 1.00 91.81 82 ALA A C 1
ATOM 648 O O . ALA A 1 82 ? 1.482 -12.194 3.083 1.00 91.81 82 ALA A O 1
ATOM 649 N N . ASP A 1 83 ? 1.582 -11.832 0.864 1.00 92.06 83 ASP A N 1
ATOM 650 C CA . ASP A 1 83 ? 2.886 -12.488 0.642 1.00 92.06 83 ASP A CA 1
ATOM 651 C C . ASP A 1 83 ? 4.008 -11.881 1.520 1.00 92.06 83 ASP A C 1
ATOM 653 O O . ASP A 1 83 ? 4.996 -12.553 1.807 1.00 92.06 83 ASP A O 1
ATOM 657 N N . PHE A 1 84 ? 3.890 -10.603 1.899 1.00 92.31 84 PHE A N 1
ATOM 658 C CA . PHE A 1 84 ? 4.895 -9.860 2.668 1.00 92.31 84 PHE A CA 1
ATOM 659 C C . PHE A 1 84 ? 4.504 -9.564 4.120 1.00 92.31 84 PHE A C 1
ATOM 661 O O . PHE A 1 84 ? 5.289 -8.907 4.814 1.00 92.31 84 PHE A O 1
ATOM 668 N N . GLU A 1 85 ? 3.323 -10.020 4.550 1.00 90.56 85 GLU A N 1
ATOM 669 C CA . GLU A 1 85 ? 2.729 -9.757 5.869 1.00 90.56 85 GLU A CA 1
ATOM 670 C C . GLU A 1 85 ? 2.598 -8.255 6.201 1.00 90.56 85 GLU A C 1
ATOM 672 O O . GLU A 1 85 ? 2.712 -7.830 7.348 1.00 90.56 85 GLU A O 1
ATOM 677 N N . VAL A 1 86 ? 2.344 -7.421 5.187 1.00 88.38 86 VAL A N 1
ATOM 678 C CA . VAL A 1 86 ? 2.148 -5.973 5.359 1.00 88.38 86 VAL A CA 1
ATOM 679 C C . VAL A 1 86 ? 0.671 -5.695 5.633 1.00 88.38 86 VAL A C 1
ATOM 681 O O . VAL A 1 86 ? -0.184 -5.871 4.763 1.00 88.38 86 VAL A O 1
ATOM 684 N N . SER A 1 87 ? 0.364 -5.244 6.849 1.00 84.94 87 SER A N 1
ATOM 685 C CA . SER A 1 87 ? -0.996 -4.872 7.249 1.00 84.94 87 SER A CA 1
ATOM 686 C C . SER A 1 87 ? -1.324 -3.436 6.849 1.00 84.94 87 SER A C 1
ATOM 688 O O . SER A 1 87 ? -0.544 -2.521 7.086 1.00 84.94 87 SER A O 1
ATOM 690 N N . LEU A 1 88 ? -2.522 -3.223 6.300 1.00 80.56 88 LEU A N 1
ATOM 691 C CA . LEU A 1 88 ? -3.064 -1.877 6.071 1.00 80.56 88 LEU A CA 1
ATOM 692 C C . LEU A 1 88 ? -3.548 -1.213 7.367 1.00 80.56 88 LEU A C 1
ATOM 694 O O . LEU A 1 88 ? -3.681 0.004 7.422 1.00 80.56 88 LEU A O 1
ATOM 698 N N . SER A 1 89 ? -3.841 -2.017 8.393 1.00 71.38 89 SER A N 1
ATOM 699 C CA . SER A 1 89 ? -4.490 -1.571 9.627 1.00 71.38 89 SER A CA 1
ATOM 700 C C . SER A 1 89 ? -3.523 -1.400 10.797 1.00 71.38 89 SER A C 1
ATOM 702 O O . SER A 1 89 ? -3.940 -0.917 11.844 1.00 71.38 89 SER A O 1
ATOM 704 N N . SER A 1 90 ? -2.246 -1.776 10.657 1.00 66.12 90 SER A N 1
ATOM 705 C CA . SER A 1 90 ? -1.263 -1.750 11.758 1.00 66.12 90 SER A CA 1
ATOM 706 C C . SER A 1 90 ? -0.945 -0.351 12.294 1.00 66.12 90 SER A C 1
ATOM 708 O O . SER A 1 90 ? -0.233 -0.227 13.285 1.00 66.12 90 SER A O 1
ATOM 710 N N . LYS A 1 91 ? -1.455 0.699 11.646 1.00 63.47 91 LYS A N 1
ATOM 711 C CA . LYS A 1 91 ? -1.295 2.094 12.061 1.00 63.47 91 LYS A CA 1
ATOM 712 C C . LYS A 1 91 ? -2.377 2.607 12.993 1.00 63.47 91 LYS 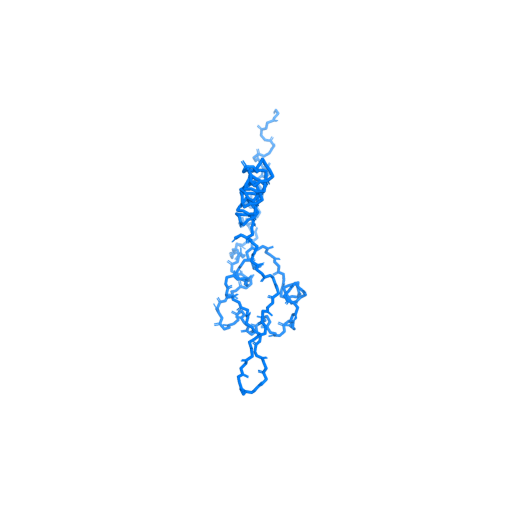A C 1
ATOM 714 O O . LYS A 1 91 ? -2.170 3.633 13.633 1.00 63.47 91 LYS A O 1
ATOM 719 N N . TYR A 1 92 ? -3.530 1.951 13.025 1.00 70.06 92 TYR A N 1
ATOM 720 C CA . TYR A 1 92 ? -4.577 2.326 13.956 1.00 70.06 92 TYR A CA 1
ATOM 721 C C . TYR A 1 92 ? -4.250 1.679 15.294 1.00 70.06 92 TYR A C 1
ATOM 723 O O . TYR A 1 92 ? -4.074 0.463 15.386 1.00 70.06 92 TYR A O 1
ATOM 731 N N . SER A 1 93 ? -4.113 2.505 16.323 1.00 70.94 93 SER A N 1
ATOM 732 C CA . SER A 1 93 ? -4.085 2.023 17.693 1.00 70.94 93 SER A CA 1
ATOM 733 C C . SER A 1 93 ? -5.463 1.462 18.047 1.00 70.94 93 SER A C 1
ATOM 735 O O . SER A 1 93 ? -6.487 1.956 17.579 1.00 70.94 93 SER A O 1
ATOM 737 N N . ASN A 1 94 ? -5.499 0.436 18.896 1.00 77.12 94 ASN A N 1
ATOM 738 C CA . ASN A 1 94 ? -6.747 -0.062 19.480 1.00 77.12 94 ASN A CA 1
ATOM 739 C C . ASN A 1 94 ? -7.204 0.862 20.624 1.00 77.12 94 ASN A C 1
ATOM 741 O O . ASN A 1 94 ? -7.455 0.379 21.723 1.00 77.12 94 ASN A O 1
ATOM 745 N N . LEU A 1 95 ? -7.214 2.180 20.393 1.00 82.06 95 LEU A N 1
ATOM 746 C CA . LEU A 1 95 ? -7.713 3.139 21.375 1.00 82.06 95 LEU A CA 1
ATOM 747 C C . LEU A 1 95 ? -9.230 3.016 21.459 1.00 82.06 95 LEU A C 1
ATOM 749 O O . LEU A 1 95 ? -9.920 2.913 20.441 1.00 82.06 95 LEU A O 1
ATOM 753 N N . THR A 1 96 ? -9.729 3.026 22.683 1.00 86.12 96 THR A N 1
ATOM 754 C CA . THR A 1 96 ? -11.149 3.194 22.972 1.00 86.12 96 THR A CA 1
ATOM 755 C C . THR A 1 96 ? -11.587 4.632 22.689 1.00 86.12 96 THR A C 1
ATOM 757 O O . THR A 1 96 ? -10.758 5.536 22.581 1.00 86.12 96 THR A O 1
ATOM 760 N N . ASP A 1 97 ? -12.896 4.844 22.547 1.00 83.31 97 ASP A N 1
ATOM 761 C CA . ASP A 1 97 ? -13.470 6.175 22.293 1.00 83.31 97 ASP A CA 1
ATOM 762 C C . ASP A 1 97 ? -13.138 7.148 23.440 1.00 83.31 97 ASP A C 1
ATOM 764 O O . ASP A 1 97 ? -12.726 8.277 23.195 1.00 83.31 97 ASP A O 1
ATOM 768 N N . ASP A 1 98 ? -13.167 6.656 24.686 1.00 88.62 98 ASP A N 1
ATOM 769 C CA . ASP A 1 98 ? -12.782 7.420 25.880 1.00 88.62 98 ASP A CA 1
ATOM 770 C C . ASP A 1 98 ? -11.304 7.869 25.829 1.00 88.62 98 ASP A C 1
ATOM 772 O O . ASP A 1 98 ? -10.982 9.026 26.108 1.00 88.62 98 ASP A O 1
ATOM 776 N N . GLU A 1 99 ? -10.387 6.978 25.431 1.00 88.88 99 GLU A N 1
ATOM 777 C CA . GLU A 1 99 ? -8.956 7.301 25.285 1.00 88.88 99 GLU A CA 1
ATOM 778 C C . GLU A 1 99 ? -8.686 8.244 24.097 1.00 88.88 99 GLU A C 1
ATOM 780 O O . GLU A 1 99 ? -7.741 9.047 24.116 1.00 88.88 99 GLU A O 1
ATOM 785 N N . LEU A 1 100 ? -9.504 8.155 23.043 1.00 89.88 100 LEU A N 1
ATOM 786 C CA . LEU A 1 100 ? -9.451 9.065 21.903 1.00 89.88 100 LEU A CA 1
ATOM 787 C C . LEU A 1 100 ? -9.901 10.473 22.312 1.00 89.88 100 LEU A C 1
ATOM 789 O O . LEU A 1 100 ? -9.203 11.440 21.996 1.00 89.88 100 LEU A O 1
ATOM 793 N N . ASP A 1 101 ? -11.002 10.590 23.055 1.00 88.81 101 ASP A N 1
ATOM 794 C CA . ASP A 1 101 ? -11.526 11.858 23.570 1.00 88.81 101 ASP A CA 1
ATOM 795 C C . ASP A 1 101 ? -10.543 12.544 24.525 1.00 88.81 101 ASP A C 1
ATOM 797 O O . ASP A 1 101 ? -10.333 13.761 24.440 1.00 88.81 101 ASP A O 1
ATOM 801 N N . GLU A 1 102 ? -9.868 11.779 25.386 1.00 90.62 102 GLU A N 1
ATOM 802 C CA . GLU A 1 102 ? -8.798 12.295 26.245 1.00 90.62 102 GLU A CA 1
ATOM 803 C C . GLU A 1 102 ? -7.622 12.833 25.412 1.00 90.62 102 GLU A C 1
ATOM 805 O O . GLU A 1 102 ? -7.152 13.959 25.623 1.00 90.62 102 GLU A O 1
ATOM 810 N N . SER A 1 103 ? -7.188 12.070 24.405 1.00 87.50 103 SER A N 1
ATOM 811 C CA . SER A 1 103 ? -6.099 12.466 23.505 1.00 87.50 103 SER A CA 1
ATOM 812 C C . SER A 1 103 ? -6.438 13.752 22.746 1.00 87.50 103 SER A C 1
ATOM 814 O O . SER A 1 103 ? -5.629 14.683 22.694 1.00 87.50 103 SER A O 1
ATOM 816 N N . VAL A 1 104 ? -7.652 13.852 22.204 1.00 89.12 104 VAL A N 1
ATOM 817 C CA . VAL A 1 104 ? -8.138 15.034 21.478 1.00 89.12 104 VAL A CA 1
ATOM 818 C C . VAL A 1 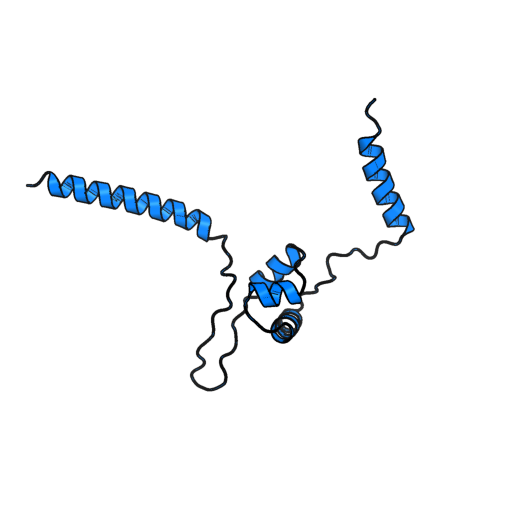104 ? -8.254 16.244 22.406 1.00 89.12 104 VAL A C 1
ATOM 820 O O . VAL A 1 104 ? -7.788 17.331 22.053 1.00 89.12 104 VAL A O 1
ATOM 823 N N . SER A 1 105 ? -8.801 16.057 23.609 1.00 86.88 105 SER A N 1
ATOM 824 C CA . SER A 1 105 ? -8.915 17.109 24.625 1.00 86.88 105 SER A CA 1
ATOM 825 C C . SER A 1 105 ? -7.547 17.653 25.035 1.00 86.88 105 SER A C 1
ATOM 827 O O . SER A 1 105 ? -7.385 18.864 25.184 1.00 86.88 105 SER A O 1
ATOM 829 N N . SER A 1 106 ? -6.532 16.789 25.145 1.00 86.62 106 SER A N 1
ATOM 830 C CA . SER A 1 106 ? -5.160 17.199 25.473 1.00 86.62 106 SER A CA 1
ATOM 831 C C . SER A 1 106 ? -4.533 18.093 24.390 1.00 86.62 106 SER A C 1
ATOM 833 O O . SER A 1 106 ? -3.919 19.116 24.703 1.00 86.62 106 SER A O 1
ATOM 835 N N . VAL A 1 107 ? -4.748 17.763 23.111 1.00 87.00 107 VAL A N 1
ATOM 836 C CA . VAL A 1 107 ? -4.258 18.541 21.961 1.00 87.00 107 VAL A CA 1
ATOM 837 C C . VAL A 1 107 ? -4.987 19.880 21.861 1.00 87.00 107 VAL A C 1
ATOM 839 O O . VAL A 1 107 ? -4.354 20.909 21.623 1.00 87.00 107 VAL A O 1
ATOM 842 N N . GLN A 1 108 ? -6.304 19.892 22.088 1.00 83.81 108 GLN A N 1
ATOM 843 C CA . GLN A 1 108 ? -7.092 21.125 22.097 1.00 83.81 108 GLN A CA 1
ATOM 844 C C . GLN A 1 108 ? -6.660 22.050 23.239 1.00 83.81 108 GLN A C 1
ATOM 846 O O . GLN A 1 108 ? -6.367 23.220 22.986 1.00 83.81 108 GLN A O 1
ATOM 851 N N . ASN A 1 109 ? -6.516 21.526 24.462 1.00 80.19 109 ASN A N 1
ATOM 852 C CA . ASN A 1 109 ? -6.075 22.307 25.622 1.00 80.19 109 ASN A CA 1
ATOM 853 C C . ASN A 1 109 ? -4.648 22.849 25.493 1.00 80.19 109 ASN A C 1
ATOM 855 O O . ASN A 1 109 ? -4.355 23.920 26.026 1.00 80.19 109 ASN A O 1
ATOM 859 N N . MET A 1 110 ? -3.773 22.176 24.741 1.00 71.81 110 MET A N 1
ATOM 860 C CA . MET A 1 110 ? -2.445 22.700 24.413 1.00 71.81 110 MET A CA 1
ATOM 861 C C . MET A 1 110 ? -2.516 23.983 23.561 1.00 71.81 110 MET A C 1
ATOM 863 O O . MET A 1 110 ? -1.645 24.846 23.678 1.00 71.81 110 MET A O 1
ATOM 867 N N . GLY A 1 111 ? -3.556 24.134 22.733 1.00 64.94 111 GLY A N 1
ATOM 868 C CA . GLY A 1 111 ? -3.782 25.312 21.894 1.00 64.94 111 GLY A CA 1
ATOM 869 C C . GLY A 1 111 ? -4.496 26.474 22.594 1.00 64.94 111 GLY A C 1
ATOM 870 O O . GLY A 1 111 ? -4.246 27.625 22.245 1.00 64.94 111 GLY A O 1
ATOM 871 N N . VAL A 1 112 ? -5.351 26.208 23.591 1.00 64.38 112 VAL A N 1
ATOM 872 C CA . VAL A 1 112 ? -6.173 27.246 24.255 1.00 64.38 112 VAL A CA 1
ATOM 873 C C . VAL A 1 112 ? -5.557 27.854 25.526 1.00 64.38 112 VAL A C 1
ATOM 875 O O . VAL A 1 112 ? -6.135 28.767 26.103 1.00 64.38 112 VAL A O 1
ATOM 878 N N . GLY A 1 113 ? -4.362 27.424 25.946 1.00 59.88 113 GLY A N 1
ATOM 879 C CA . GLY A 1 113 ? -3.670 27.936 27.144 1.00 59.88 113 GLY A CA 1
ATOM 880 C C . GLY A 1 113 ? -2.808 29.201 26.969 1.00 59.88 113 GLY A C 1
ATOM 881 O O . GLY A 1 113 ? -2.034 29.525 27.868 1.00 59.88 113 GLY A O 1
ATOM 882 N N . ARG A 1 114 ? -2.874 29.906 25.831 1.00 54.88 114 ARG A N 1
ATOM 883 C CA . ARG A 1 114 ? -2.173 31.191 25.622 1.00 54.88 114 ARG A CA 1
ATOM 884 C C . ARG A 1 114 ? -3.144 32.299 25.225 1.00 54.88 114 ARG A C 1
ATOM 886 O O . ARG A 1 114 ? -3.171 32.650 24.053 1.00 54.88 114 ARG A O 1
ATOM 893 N N . LEU A 1 115 ? -3.870 32.859 26.193 1.00 48.00 115 LEU A N 1
ATOM 894 C CA . LEU A 1 115 ? -4.336 34.254 26.228 1.00 48.00 115 LEU A CA 1
ATOM 895 C C . LEU A 1 115 ? -4.525 34.681 27.687 1.00 48.00 115 LEU A C 1
ATOM 897 O O . LEU A 1 115 ? -5.093 33.874 28.454 1.00 48.00 115 LEU A O 1
#

pLDDT: mean 78.07, std 14.32, range [40.97, 94.31]